Protein AF-A0A5C7L0F4-F1 (afdb_monomer_lite)

Sequence (91 aa):
MKILLIAAGLPLALASSTSFADPSSTPSAAPVAADPAHCLKDTGSRIKPKDGRCVNAPGQVISHEDIERSGATNTAEALRDLSPAVQVQRH

Secondary structure (DSSP, 8-state):
----------------------TT-----------GGG-----TT-PPPGGGPPP--S-----HHHHHHTT-SSHHHHHHHH-TT------

pLDDT: mean 74.56, std 18.07, range [37.28, 96.94]

Radius of gyration: 28.17 Å; chains: 1; bounding box: 38×27×99 Å

Foldseek 3Di:
DDDDDDDDDDDPDPPDPPPPDDPPPPPPPDPPPQDPVFFAQDDPVRDGDPPSHGDPDDDTRQDPVQQVVQVDPDPLRSCVVVPVPDDDDDD

Structure (mmCIF, N/CA/C/O backbone):
data_AF-A0A5C7L0F4-F1
#
_entry.id   AF-A0A5C7L0F4-F1
#
loop_
_atom_site.group_PDB
_atom_site.id
_atom_site.type_symbol
_atom_site.label_atom_id
_atom_site.label_alt_id
_atom_site.label_comp_id
_atom_site.label_asym_id
_atom_site.label_entity_id
_atom_site.label_seq_id
_atom_site.pdbx_PDB_ins_code
_atom_site.Cartn_x
_atom_site.Cartn_y
_atom_site.Cartn_z
_atom_site.occupancy
_atom_site.B_iso_or_equiv
_atom_site.auth_seq_id
_atom_site.auth_comp_id
_atom_site.auth_asym_id
_atom_site.auth_atom_id
_atom_site.pdbx_PDB_model_num
ATOM 1 N N . MET A 1 1 ? 7.041 18.784 81.234 1.00 38.03 1 MET A N 1
ATOM 2 C CA . MET A 1 1 ? 8.081 17.875 80.697 1.00 38.03 1 MET A CA 1
ATOM 3 C C . MET A 1 1 ? 8.345 18.277 79.250 1.00 38.03 1 MET A C 1
ATOM 5 O O . MET A 1 1 ? 7.389 18.358 78.501 1.00 38.03 1 MET A O 1
ATOM 9 N N . LYS A 1 2 ? 9.534 18.847 78.995 1.00 37.28 2 LYS A N 1
ATOM 10 C CA . LYS A 1 2 ? 10.581 18.365 78.057 1.00 37.28 2 LYS A CA 1
ATOM 11 C C . LYS A 1 2 ? 10.172 18.473 76.564 1.00 37.28 2 LYS A C 1
ATOM 13 O O . LYS A 1 2 ? 9.290 17.744 76.155 1.00 37.28 2 LYS A O 1
ATOM 18 N N . ILE A 1 3 ? 10.601 19.471 75.779 1.00 49.09 3 ILE A N 1
ATOM 19 C CA . ILE A 1 3 ? 11.951 19.824 75.261 1.00 49.09 3 ILE A CA 1
ATOM 20 C C . ILE A 1 3 ? 12.410 18.974 74.050 1.00 49.09 3 ILE A C 1
ATOM 22 O O . ILE A 1 3 ? 12.594 17.775 74.205 1.00 49.09 3 ILE A O 1
ATOM 26 N N . LEU A 1 4 ? 12.683 19.703 72.944 1.00 49.31 4 LEU A N 1
ATOM 27 C CA . LEU A 1 4 ? 13.605 19.506 71.791 1.00 49.31 4 LEU A CA 1
ATOM 28 C C . LEU A 1 4 ? 13.427 18.282 70.856 1.00 49.31 4 LEU A C 1
ATOM 30 O O . LEU A 1 4 ? 13.316 17.161 71.322 1.00 49.31 4 LEU A O 1
ATOM 34 N N . LEU A 1 5 ? 13.243 18.474 69.534 1.00 49.22 5 LEU A N 1
ATOM 35 C CA . LEU A 1 5 ? 14.199 18.755 68.421 1.00 49.22 5 LEU A CA 1
ATOM 36 C C . LEU A 1 5 ? 15.042 17.542 67.944 1.00 49.22 5 LEU A C 1
ATOM 38 O O . LEU A 1 5 ? 15.516 16.758 68.757 1.00 49.22 5 LEU A O 1
ATOM 42 N N . ILE A 1 6 ? 15.367 17.580 66.632 1.00 50.75 6 ILE A N 1
ATOM 43 C CA . ILE A 1 6 ? 16.414 16.843 65.864 1.00 50.75 6 ILE A CA 1
ATOM 44 C C . ILE A 1 6 ? 16.012 15.375 65.540 1.00 50.75 6 ILE A C 1
ATOM 46 O O . ILE A 1 6 ? 15.426 14.714 66.379 1.00 50.75 6 ILE A O 1
ATOM 50 N N . ALA A 1 7 ? 16.187 14.760 64.361 1.00 46.25 7 ALA A N 1
ATOM 51 C CA . ALA A 1 7 ? 17.197 14.835 63.302 1.00 46.25 7 ALA A CA 1
ATOM 52 C C . ALA A 1 7 ? 16.599 14.254 61.992 1.00 46.25 7 ALA A C 1
ATOM 54 O O . ALA A 1 7 ? 15.795 13.331 62.037 1.00 46.25 7 ALA A O 1
ATOM 55 N N . ALA A 1 8 ? 16.797 14.879 60.833 1.00 48.97 8 ALA A N 1
ATOM 56 C CA . ALA A 1 8 ? 17.864 14.562 59.875 1.00 48.97 8 ALA A CA 1
ATOM 57 C C . ALA A 1 8 ? 17.752 13.181 59.184 1.00 48.97 8 ALA A C 1
ATOM 59 O O . ALA A 1 8 ? 18.036 12.151 59.780 1.00 48.97 8 ALA A O 1
ATOM 60 N N . GLY A 1 9 ? 17.479 13.225 57.874 1.00 44.97 9 GLY A N 1
ATOM 61 C CA . GLY A 1 9 ? 18.176 12.402 56.881 1.00 44.97 9 GLY A CA 1
ATOM 62 C C . GLY A 1 9 ? 17.574 11.043 56.518 1.00 44.97 9 GLY A C 1
ATOM 63 O O . GLY A 1 9 ? 17.789 10.066 57.218 1.00 44.97 9 GLY A O 1
ATOM 64 N N . LEU A 1 10 ? 16.963 10.963 55.332 1.00 48.16 10 LEU A N 1
ATOM 65 C CA . LEU A 1 10 ? 17.498 10.167 54.214 1.00 48.16 10 LEU A CA 1
ATOM 66 C C . LEU A 1 10 ? 16.700 10.505 52.937 1.00 48.16 10 LEU A C 1
ATOM 68 O O . LEU A 1 10 ? 15.522 10.157 52.859 1.00 48.16 10 LEU A O 1
ATOM 72 N N . PRO A 1 11 ? 17.276 11.181 51.926 1.00 46.03 11 PRO A N 1
ATOM 73 C CA . PRO A 1 11 ? 16.650 11.201 50.615 1.00 46.03 11 PRO A CA 1
ATOM 74 C C . PRO A 1 11 ? 16.815 9.800 50.021 1.00 46.03 11 PRO A C 1
ATOM 76 O O . PRO A 1 11 ? 17.932 9.349 49.765 1.00 46.03 11 PRO A O 1
ATOM 79 N N . LEU A 1 12 ? 15.704 9.090 49.833 1.00 53.09 12 LEU A N 1
ATOM 80 C CA . LEU A 1 12 ? 15.692 7.860 49.053 1.00 53.09 12 LEU A CA 1
ATOM 81 C C . LEU A 1 12 ? 15.931 8.259 47.590 1.00 53.09 12 LEU A C 1
ATOM 83 O O . LEU A 1 12 ? 15.023 8.710 46.896 1.00 53.09 12 LEU A O 1
ATOM 87 N N . ALA A 1 13 ? 17.189 8.186 47.158 1.00 53.22 13 ALA A N 1
ATOM 88 C CA . ALA A 1 13 ? 17.585 8.434 45.783 1.00 53.22 13 ALA A CA 1
ATOM 89 C C . ALA A 1 13 ? 17.005 7.328 44.889 1.00 53.22 13 ALA A C 1
ATOM 91 O O . ALA A 1 13 ? 17.534 6.218 44.836 1.00 53.22 13 ALA A O 1
ATOM 92 N N . LEU A 1 14 ? 15.909 7.621 44.183 1.00 57.25 14 LEU A N 1
ATOM 93 C CA . LEU A 1 14 ? 15.522 6.839 43.014 1.00 57.25 14 LEU A CA 1
ATOM 94 C C . LEU A 1 14 ? 16.548 7.138 41.916 1.00 57.25 14 LEU A C 1
ATOM 96 O O . LEU A 1 14 ? 16.532 8.206 41.305 1.00 57.25 14 LEU A O 1
ATOM 100 N N . ALA A 1 15 ? 17.468 6.202 41.697 1.00 51.25 15 ALA A N 1
ATOM 101 C CA . ALA A 1 15 ? 18.334 6.195 40.530 1.00 51.25 15 ALA A CA 1
ATOM 102 C C . ALA A 1 15 ? 17.473 5.918 39.288 1.00 51.25 15 ALA A C 1
ATOM 104 O O . ALA A 1 15 ? 17.197 4.771 38.944 1.00 51.25 15 ALA A O 1
ATOM 105 N N . SER A 1 16 ? 17.007 6.979 38.633 1.00 54.06 16 SER A N 1
ATOM 106 C CA . SER A 1 16 ? 16.434 6.891 37.293 1.00 54.06 16 SER A CA 1
ATOM 107 C C . SER A 1 16 ? 17.563 6.581 36.317 1.00 54.06 16 SER A C 1
ATOM 109 O O . SER A 1 16 ? 18.367 7.454 35.996 1.00 54.06 16 SER A O 1
ATOM 111 N N . SER A 1 17 ? 17.640 5.334 35.859 1.00 55.09 17 SER A N 1
ATOM 112 C CA . SER A 1 17 ? 18.510 4.915 34.761 1.00 55.09 17 SER A CA 1
ATOM 113 C C . SER A 1 17 ? 18.054 5.614 33.480 1.00 55.09 17 SER A C 1
ATOM 115 O O . SER A 1 17 ? 17.209 5.108 32.744 1.00 55.09 17 SER A O 1
ATOM 117 N N . THR A 1 18 ? 18.570 6.811 33.214 1.00 56.72 18 THR A N 1
ATOM 118 C CA . THR A 1 18 ? 18.420 7.465 31.917 1.00 56.72 18 THR A CA 1
ATOM 119 C C . THR A 1 18 ? 19.264 6.694 30.910 1.00 56.72 18 THR A C 1
ATOM 121 O O . THR A 1 18 ? 20.458 6.928 30.744 1.00 56.72 18 THR A O 1
ATOM 124 N N . SER A 1 19 ? 18.635 5.718 30.254 1.00 60.53 19 SER A N 1
ATOM 125 C CA . SER A 1 19 ? 19.180 5.092 29.056 1.00 60.53 19 SER A CA 1
ATOM 126 C C . SER A 1 19 ? 19.338 6.190 28.006 1.00 60.53 19 SER A C 1
ATOM 128 O O . SER A 1 19 ? 18.355 6.626 27.408 1.00 60.53 19 SER A O 1
ATOM 130 N N . PHE A 1 20 ? 20.562 6.686 27.830 1.00 55.62 20 PHE A N 1
ATOM 131 C CA . PHE A 1 20 ? 20.905 7.561 26.718 1.00 55.62 20 PHE A CA 1
ATOM 132 C C . PHE A 1 20 ? 20.714 6.752 25.436 1.00 55.62 20 PHE A C 1
ATOM 134 O O . PHE A 1 20 ? 21.523 5.891 25.100 1.00 55.62 20 PHE A O 1
ATOM 141 N N . ALA A 1 21 ? 19.589 6.986 24.763 1.00 58.12 21 ALA A N 1
ATOM 142 C CA . ALA A 1 21 ? 19.393 6.548 23.396 1.00 58.12 21 ALA A CA 1
ATOM 143 C C . ALA A 1 21 ? 20.455 7.242 22.538 1.00 58.12 21 ALA A C 1
ATOM 145 O O . ALA A 1 21 ? 20.484 8.469 22.437 1.00 58.12 21 ALA A O 1
ATOM 146 N N . ASP A 1 22 ? 21.352 6.440 21.982 1.00 52.00 22 ASP A N 1
ATOM 147 C CA . ASP A 1 22 ? 22.370 6.858 21.033 1.00 52.00 22 ASP A CA 1
ATOM 148 C C . ASP A 1 22 ? 21.676 7.527 19.825 1.00 52.00 22 ASP A C 1
ATOM 150 O O . ASP A 1 22 ? 20.897 6.862 19.133 1.00 52.00 22 ASP A O 1
ATOM 154 N N . PRO A 1 23 ? 21.891 8.828 19.543 1.00 51.00 23 PRO A N 1
ATOM 155 C CA . PRO A 1 23 ? 21.228 9.508 18.427 1.00 51.00 23 PRO A CA 1
ATOM 156 C C . PRO A 1 23 ? 21.775 9.085 17.051 1.00 51.00 23 PRO A C 1
ATOM 158 O O . PRO A 1 23 ? 21.424 9.693 16.044 1.00 51.00 23 PRO A O 1
ATOM 161 N N . SER A 1 24 ? 22.626 8.054 16.986 1.00 52.78 24 SER A N 1
ATOM 162 C CA . SER A 1 24 ? 23.322 7.631 15.768 1.00 52.78 24 SER A CA 1
ATOM 163 C C . SER A 1 24 ? 22.810 6.321 15.161 1.00 52.78 24 SER A C 1
ATOM 165 O O . SER A 1 24 ? 23.448 5.745 14.283 1.00 52.78 24 SER A O 1
ATOM 167 N N . SER A 1 25 ? 21.633 5.842 15.568 1.00 54.62 25 SER A N 1
ATOM 168 C CA . SER A 1 25 ? 20.913 4.838 14.777 1.00 54.62 25 SER A CA 1
ATOM 169 C C . SER A 1 25 ? 20.038 5.538 13.745 1.00 54.62 25 SER A C 1
ATOM 171 O O . SER A 1 25 ? 18.815 5.541 13.843 1.00 54.62 25 SER A O 1
ATOM 173 N N . THR A 1 26 ? 20.669 6.133 12.730 1.00 58.59 26 THR A N 1
ATOM 174 C CA . THR A 1 26 ? 19.990 6.321 11.445 1.00 58.59 26 THR A CA 1
ATOM 175 C C . THR A 1 26 ? 19.603 4.918 10.989 1.00 58.59 26 THR A C 1
ATOM 177 O O . THR A 1 26 ? 20.513 4.103 10.796 1.00 58.59 26 THR A O 1
ATOM 180 N N . PRO A 1 27 ? 18.312 4.569 10.843 1.00 56.28 27 PRO A N 1
ATOM 181 C CA . PRO A 1 27 ? 17.955 3.310 10.223 1.00 56.28 27 PRO A CA 1
ATOM 182 C C . PRO A 1 27 ? 18.421 3.412 8.773 1.00 56.28 27 PRO A C 1
ATOM 184 O O . PRO A 1 27 ? 17.742 3.966 7.911 1.00 56.28 27 PRO A O 1
ATOM 187 N N . SER A 1 28 ? 19.635 2.930 8.513 1.00 58.03 28 SER A N 1
ATOM 188 C CA . SER A 1 28 ? 20.072 2.591 7.174 1.00 58.03 28 SER A CA 1
ATOM 189 C C . SER A 1 28 ? 19.179 1.431 6.778 1.00 58.03 28 SER A C 1
ATOM 191 O O . SER A 1 28 ? 19.434 0.282 7.140 1.00 58.03 28 SER A O 1
ATOM 193 N N . ALA A 1 29 ? 18.042 1.766 6.167 1.00 60.56 29 ALA A N 1
ATOM 194 C CA . ALA A 1 29 ? 17.152 0.799 5.573 1.00 60.56 29 ALA A CA 1
ATOM 195 C C . ALA A 1 29 ? 17.996 0.036 4.556 1.00 60.56 29 ALA A C 1
ATOM 197 O O . ALA A 1 29 ? 18.279 0.530 3.463 1.00 60.56 29 ALA A O 1
ATOM 198 N N . ALA A 1 30 ? 18.461 -1.150 4.956 1.00 55.62 30 ALA A N 1
ATOM 199 C CA . ALA A 1 30 ? 18.984 -2.126 4.025 1.00 55.62 30 ALA A CA 1
ATOM 200 C C . ALA A 1 30 ? 17.972 -2.211 2.875 1.00 55.62 30 ALA A C 1
ATOM 202 O O . ALA A 1 30 ? 16.768 -2.181 3.156 1.00 55.62 30 ALA A O 1
ATOM 203 N N . PRO A 1 31 ? 18.412 -2.251 1.605 1.00 54.06 31 PRO A N 1
ATOM 204 C CA . PRO A 1 31 ? 17.487 -2.325 0.490 1.00 54.06 31 PRO A CA 1
ATOM 205 C C . PRO A 1 31 ? 16.688 -3.617 0.647 1.00 54.06 31 PRO A C 1
ATOM 207 O O . PRO A 1 31 ? 17.165 -4.704 0.329 1.00 54.06 31 PRO A O 1
ATOM 210 N N . VAL A 1 32 ? 15.480 -3.498 1.198 1.00 57.84 32 VAL A N 1
ATOM 211 C CA . VAL A 1 32 ? 14.482 -4.555 1.168 1.00 57.84 32 VAL A CA 1
ATOM 212 C C . VAL A 1 32 ? 14.296 -4.810 -0.314 1.00 57.84 32 VAL A C 1
ATOM 214 O O . VAL A 1 32 ? 13.995 -3.871 -1.055 1.00 57.84 32 VAL A O 1
ATOM 217 N N . ALA A 1 33 ? 14.602 -6.029 -0.765 1.00 55.16 33 ALA A N 1
ATOM 218 C CA . ALA A 1 33 ? 14.412 -6.403 -2.156 1.00 55.16 33 ALA A CA 1
ATOM 219 C C . ALA A 1 33 ? 12.999 -5.965 -2.547 1.00 55.16 33 ALA A C 1
ATOM 221 O O . ALA A 1 33 ? 12.030 -6.415 -1.936 1.00 55.16 33 ALA A O 1
ATOM 222 N N . ALA A 1 34 ? 12.909 -4.996 -3.461 1.00 58.50 34 ALA A N 1
ATOM 223 C CA . ALA A 1 34 ? 11.638 -4.393 -3.807 1.00 58.50 34 ALA A CA 1
AT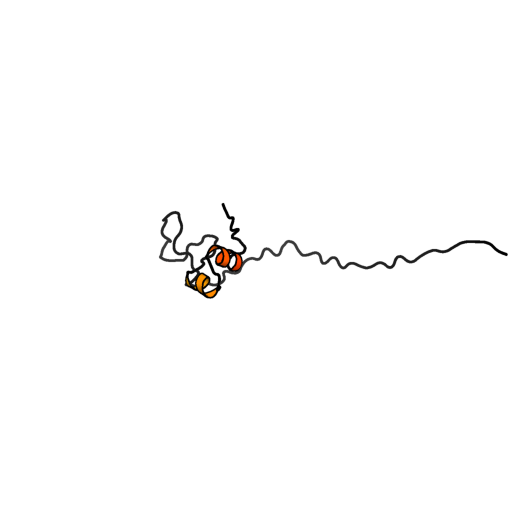OM 224 C C . ALA A 1 34 ? 10.731 -5.509 -4.320 1.00 58.50 34 ALA A C 1
ATOM 226 O O . ALA A 1 34 ? 11.054 -6.153 -5.321 1.00 58.50 34 ALA A O 1
ATOM 227 N N . ASP A 1 35 ? 9.630 -5.759 -3.615 1.00 71.19 35 ASP A N 1
ATOM 228 C CA . ASP A 1 35 ? 8.593 -6.646 -4.114 1.00 71.19 35 ASP A CA 1
ATOM 229 C C . ASP A 1 35 ? 8.150 -6.098 -5.483 1.00 71.19 35 ASP A C 1
ATOM 231 O O . ASP A 1 35 ? 7.740 -4.933 -5.561 1.00 71.19 35 ASP A O 1
ATOM 235 N N . PRO A 1 36 ? 8.251 -6.877 -6.577 1.00 73.06 36 PRO A N 1
ATOM 236 C CA . PRO A 1 36 ? 7.845 -6.414 -7.900 1.00 73.06 36 PRO A CA 1
ATOM 237 C C . PRO A 1 36 ? 6.383 -5.937 -7.951 1.00 73.06 36 PRO A C 1
ATOM 239 O O . PRO A 1 36 ? 6.049 -5.144 -8.840 1.00 73.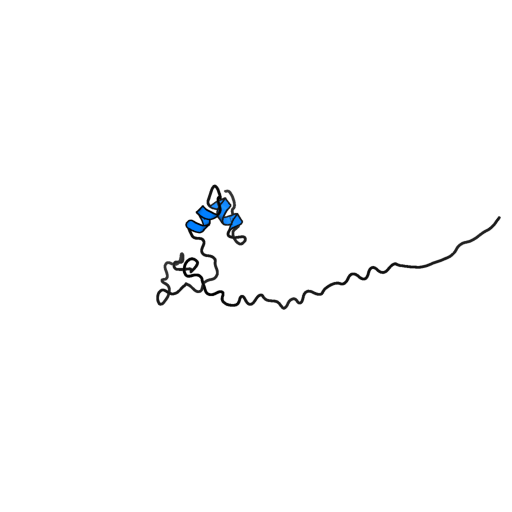06 36 PRO A O 1
ATOM 242 N N . ALA A 1 37 ? 5.525 -6.376 -7.019 1.00 76.56 37 ALA A N 1
ATOM 243 C CA . ALA A 1 37 ? 4.154 -5.887 -6.877 1.00 76.56 37 ALA A CA 1
ATOM 244 C C . ALA A 1 37 ? 4.075 -4.460 -6.298 1.00 76.56 37 ALA A C 1
ATOM 246 O O . ALA A 1 37 ? 3.245 -3.671 -6.744 1.00 76.56 37 ALA A O 1
ATOM 247 N N . HIS A 1 38 ? 4.989 -4.091 -5.396 1.00 85.69 38 HIS A N 1
ATOM 248 C CA . HIS A 1 38 ? 5.045 -2.781 -4.725 1.00 85.69 38 HIS A CA 1
ATOM 249 C C . HIS A 1 38 ? 6.169 -1.885 -5.278 1.00 85.69 38 HIS A C 1
ATOM 251 O O . HIS A 1 38 ? 6.681 -0.977 -4.623 1.00 85.69 38 HIS A O 1
ATOM 257 N N . CYS A 1 39 ? 6.562 -2.150 -6.520 1.00 86.19 39 CYS A N 1
ATOM 258 C CA . CYS A 1 39 ? 7.575 -1.419 -7.264 1.00 86.19 39 CYS A CA 1
ATOM 259 C C . CYS A 1 39 ? 6.962 -0.193 -7.957 1.00 86.19 39 CYS A C 1
ATOM 261 O O . CYS A 1 39 ? 5.998 -0.320 -8.716 1.00 86.19 39 CYS A O 1
ATOM 263 N N . LEU A 1 40 ? 7.539 0.996 -7.747 1.00 86.81 40 LEU A N 1
ATOM 264 C CA . LEU A 1 40 ? 7.089 2.222 -8.411 1.00 86.81 40 LEU A CA 1
ATOM 265 C C . LEU A 1 40 ? 7.458 2.177 -9.898 1.00 86.81 40 LEU A C 1
ATOM 267 O O . LEU A 1 40 ? 8.638 2.170 -10.243 1.00 86.81 40 LEU A O 1
ATOM 271 N N . LYS A 1 41 ? 6.456 2.137 -10.778 1.00 85.94 41 LYS A N 1
ATOM 272 C CA . LYS A 1 41 ? 6.647 2.039 -12.240 1.00 85.94 41 LYS A CA 1
ATOM 273 C C . LYS A 1 41 ? 6.370 3.352 -12.958 1.00 85.94 41 LYS A C 1
ATOM 275 O O . LYS A 1 41 ? 7.092 3.707 -13.884 1.00 85.94 41 LYS A O 1
ATOM 280 N N . ASP A 1 42 ? 5.371 4.085 -12.482 1.00 83.50 42 ASP A N 1
ATOM 281 C CA . ASP A 1 42 ? 4.898 5.319 -13.095 1.00 83.50 42 ASP A CA 1
ATOM 282 C C . ASP A 1 42 ? 4.944 6.470 -12.087 1.00 83.50 42 ASP A C 1
ATOM 284 O O . ASP A 1 42 ? 4.680 6.292 -10.899 1.00 83.50 42 ASP A O 1
ATOM 288 N N . THR A 1 43 ? 5.284 7.670 -12.563 1.00 83.50 43 THR A N 1
ATOM 289 C CA . THR A 1 43 ? 5.288 8.901 -11.757 1.00 83.50 43 THR A CA 1
ATOM 290 C C . THR A 1 43 ? 4.510 10.009 -12.460 1.00 83.50 43 THR A C 1
ATOM 292 O O . THR A 1 43 ? 4.358 10.008 -13.684 1.00 83.50 43 THR A O 1
ATOM 295 N N . GLY A 1 44 ? 4.046 11.001 -11.695 1.00 82.75 44 GLY A N 1
ATOM 296 C CA . GLY A 1 44 ? 3.248 12.115 -12.224 1.00 82.75 44 GLY A CA 1
ATOM 297 C C . GLY A 1 44 ? 3.961 12.993 -13.264 1.00 82.75 44 GLY A C 1
ATOM 298 O O . GLY A 1 44 ? 3.301 13.715 -14.004 1.00 82.75 44 GLY A O 1
ATOM 299 N N . SER A 1 45 ? 5.292 12.908 -13.376 1.00 85.25 45 SER A N 1
ATOM 300 C CA . SER A 1 45 ? 6.081 13.658 -14.365 1.00 85.25 45 SER A CA 1
ATOM 301 C C . SER A 1 45 ? 6.009 13.078 -15.783 1.00 85.25 45 SER A C 1
ATOM 303 O O . SER A 1 45 ? 6.513 13.699 -16.717 1.00 85.25 45 SER A O 1
ATOM 305 N N . ARG A 1 46 ? 5.407 11.889 -15.958 1.00 83.56 46 ARG A N 1
ATOM 306 C CA . ARG A 1 46 ? 5.373 11.119 -17.220 1.00 83.56 46 ARG A CA 1
ATOM 307 C C . ARG A 1 46 ? 6.756 10.741 -17.772 1.00 83.56 46 ARG A C 1
ATOM 309 O O . ARG A 1 46 ? 6.861 10.296 -18.916 1.00 83.56 46 ARG A O 1
ATOM 316 N N . ILE A 1 47 ? 7.816 10.883 -16.979 1.00 84.50 47 ILE A N 1
ATOM 317 C CA . ILE A 1 47 ? 9.154 10.414 -17.340 1.00 84.50 47 ILE A CA 1
ATOM 318 C C . ILE A 1 47 ? 9.182 8.893 -17.184 1.00 84.50 47 ILE A C 1
ATOM 320 O O . ILE A 1 47 ? 8.871 8.367 -16.116 1.00 84.50 47 ILE A O 1
ATOM 324 N N . LYS A 1 48 ? 9.563 8.183 -18.252 1.00 82.94 48 LYS A N 1
ATOM 325 C CA . LYS A 1 48 ? 9.670 6.721 -18.223 1.00 82.94 48 LYS A CA 1
ATOM 326 C C . LYS A 1 48 ? 10.903 6.277 -17.424 1.00 82.94 48 LYS A C 1
ATOM 328 O O . LYS A 1 48 ? 11.968 6.881 -17.587 1.00 82.94 48 LYS A O 1
ATOM 333 N N . PRO A 1 49 ? 10.806 5.201 -16.626 1.00 82.75 49 PRO A N 1
ATOM 334 C CA . PRO A 1 49 ? 11.972 4.597 -15.996 1.00 82.75 49 PRO A CA 1
ATOM 335 C C . PRO A 1 49 ? 12.958 4.099 -17.056 1.00 82.75 49 PRO A C 1
ATOM 337 O O . PRO A 1 49 ? 12.553 3.580 -18.101 1.00 82.75 49 PRO A O 1
ATOM 340 N N . LYS A 1 50 ? 14.260 4.205 -16.777 1.00 78.75 50 LYS A N 1
ATOM 341 C CA . LYS A 1 50 ? 15.271 3.543 -17.607 1.00 78.75 50 LYS A CA 1
ATOM 342 C C . LYS A 1 50 ? 15.154 2.027 -17.431 1.00 78.75 50 LYS A C 1
ATOM 344 O O . LYS A 1 50 ? 15.192 1.513 -16.313 1.00 78.75 50 LYS A O 1
ATOM 349 N N . ASP A 1 51 ? 15.039 1.330 -18.556 1.00 79.81 51 ASP A N 1
ATOM 350 C CA . ASP A 1 51 ? 15.166 -0.129 -18.657 1.00 79.81 51 ASP A CA 1
ATOM 351 C C . ASP A 1 51 ? 14.051 -0.939 -17.967 1.00 79.81 51 ASP A C 1
ATOM 353 O O . ASP A 1 51 ? 14.274 -2.078 -17.568 1.00 79.81 51 ASP A O 1
ATOM 357 N N . GLY A 1 52 ? 12.854 -0.362 -17.788 1.00 73.81 52 GLY A N 1
ATOM 358 C CA . GLY A 1 52 ? 11.712 -1.072 -17.185 1.00 73.81 52 GLY A CA 1
ATOM 359 C C . GLY A 1 52 ? 11.906 -1.443 -15.708 1.00 73.81 52 GLY A C 1
ATOM 360 O O . GLY A 1 52 ? 11.170 -2.269 -15.173 1.00 73.81 52 GLY A O 1
ATOM 361 N N . ARG A 1 53 ? 12.907 -0.844 -15.054 1.00 82.19 53 ARG A N 1
ATOM 362 C CA . ARG A 1 53 ? 13.202 -1.026 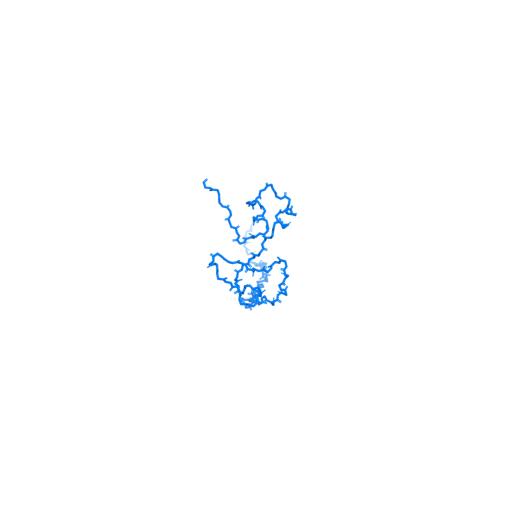-13.631 1.00 82.19 53 ARG A CA 1
ATOM 363 C C . ARG A 1 53 ? 12.318 -0.130 -12.769 1.00 82.19 53 ARG A C 1
ATOM 365 O O . ARG A 1 53 ? 11.781 0.867 -13.252 1.00 82.19 53 ARG A O 1
ATOM 372 N N . CYS A 1 54 ? 12.217 -0.465 -11.483 1.00 83.38 54 CYS A N 1
ATOM 373 C CA . CYS A 1 54 ? 11.568 0.398 -10.502 1.00 83.38 54 CYS A CA 1
ATOM 374 C C . CYS A 1 54 ? 12.188 1.795 -10.525 1.00 83.38 54 CYS A C 1
ATOM 376 O O . CYS A 1 54 ? 13.412 1.953 -10.586 1.00 83.38 54 CYS A O 1
ATOM 378 N N . VAL A 1 55 ? 11.337 2.809 -10.443 1.00 87.44 55 VAL A N 1
ATOM 379 C CA . VAL A 1 55 ? 11.758 4.184 -10.233 1.00 87.44 55 VAL A CA 1
ATOM 380 C C . VAL A 1 55 ? 12.406 4.265 -8.857 1.00 87.44 55 VAL A C 1
ATOM 382 O O . VAL A 1 55 ? 11.781 3.956 -7.846 1.00 87.44 55 VAL A O 1
ATOM 385 N N . ASN A 1 56 ? 13.666 4.696 -8.820 1.00 83.62 56 ASN A N 1
ATOM 386 C CA . ASN A 1 56 ? 14.364 4.988 -7.575 1.00 83.62 56 ASN A CA 1
ATOM 387 C C . ASN A 1 56 ? 13.940 6.380 -7.087 1.00 83.62 56 ASN A C 1
ATOM 389 O O . ASN A 1 56 ? 14.646 7.370 -7.272 1.00 83.62 56 ASN A O 1
ATOM 393 N N . ALA A 1 57 ? 12.720 6.456 -6.565 1.00 83.00 57 ALA A N 1
ATOM 394 C CA . ALA A 1 57 ? 12.173 7.638 -5.922 1.00 83.00 57 ALA A CA 1
ATOM 395 C C . ALA A 1 57 ? 11.608 7.242 -4.553 1.00 83.00 57 ALA A C 1
ATOM 397 O O . ALA A 1 57 ? 11.123 6.118 -4.396 1.00 83.00 57 ALA A O 1
ATOM 398 N N . PRO A 1 58 ? 11.666 8.141 -3.559 1.00 83.00 58 PRO A N 1
ATOM 399 C CA . PRO A 1 58 ? 11.046 7.890 -2.270 1.00 83.00 58 PRO A CA 1
ATOM 400 C C . PRO A 1 58 ? 9.526 7.792 -2.432 1.00 83.00 58 PRO A C 1
ATOM 402 O O . PRO A 1 58 ? 8.917 8.573 -3.164 1.00 83.00 58 PRO A O 1
ATOM 405 N N . GLY A 1 59 ? 8.913 6.851 -1.724 1.00 84.12 59 GLY A N 1
ATOM 406 C CA . GLY A 1 59 ? 7.468 6.672 -1.728 1.00 84.12 59 GLY A CA 1
ATOM 407 C C . GLY A 1 59 ? 7.057 5.244 -1.408 1.00 84.12 59 GLY A C 1
ATOM 408 O O . GLY A 1 59 ? 7.893 4.377 -1.156 1.00 84.12 59 GLY A O 1
ATOM 409 N N . GLN A 1 60 ? 5.747 5.023 -1.423 1.00 88.12 60 GLN A N 1
ATOM 410 C CA . GLN A 1 60 ? 5.124 3.714 -1.277 1.00 88.12 60 GLN A CA 1
ATOM 411 C C . GLN A 1 60 ? 4.193 3.482 -2.463 1.00 88.12 60 GLN A C 1
ATOM 413 O O . GLN A 1 60 ? 3.567 4.417 -2.964 1.00 88.12 60 GLN A O 1
ATOM 418 N N . VAL A 1 61 ? 4.106 2.233 -2.905 1.00 90.44 61 VAL A N 1
ATOM 419 C CA . VAL A 1 61 ? 3.097 1.796 -3.867 1.00 90.44 61 VAL A CA 1
ATOM 420 C C . VAL A 1 61 ? 2.021 1.078 -3.079 1.00 90.44 61 VAL A C 1
ATOM 422 O O . VAL A 1 61 ? 2.331 0.148 -2.346 1.00 90.44 61 VAL A O 1
ATOM 425 N N . ILE A 1 62 ? 0.779 1.526 -3.225 1.00 91.38 62 ILE A N 1
ATOM 426 C CA . ILE A 1 62 ? -0.398 0.872 -2.657 1.00 91.38 62 ILE A CA 1
ATOM 427 C C . ILE A 1 62 ? -1.254 0.449 -3.841 1.00 91.38 62 ILE A C 1
ATOM 429 O O . ILE A 1 62 ? -1.686 1.289 -4.634 1.00 91.38 62 ILE A O 1
ATOM 433 N N . SER A 1 63 ? -1.419 -0.858 -4.008 1.00 92.12 63 SER A N 1
ATOM 434 C CA . SER A 1 63 ? -2.200 -1.435 -5.095 1.00 92.12 63 SER A CA 1
ATOM 435 C C . SER A 1 63 ? -3.693 -1.428 -4.768 1.00 92.12 63 SER A C 1
ATOM 437 O O . SER A 1 63 ? -4.099 -1.268 -3.618 1.00 92.12 63 SER A O 1
ATOM 439 N N . HIS A 1 64 ? -4.527 -1.645 -5.784 1.00 92.69 64 HIS A N 1
ATOM 440 C CA . HIS A 1 64 ? -5.961 -1.846 -5.576 1.00 92.69 64 HIS A CA 1
ATOM 441 C C . HIS A 1 64 ? -6.232 -3.024 -4.627 1.00 92.69 64 HIS A C 1
ATOM 443 O O . HIS A 1 64 ? -7.066 -2.919 -3.737 1.00 92.69 64 HIS A O 1
ATOM 449 N N . GLU A 1 65 ? -5.481 -4.118 -4.762 1.00 94.00 65 GLU A N 1
ATOM 450 C CA . GLU A 1 65 ? -5.599 -5.291 -3.891 1.00 94.00 65 GLU A CA 1
ATOM 451 C C . GLU A 1 65 ? -5.303 -4.959 -2.420 1.00 94.00 65 GLU A C 1
ATOM 453 O O . GLU A 1 65 ? -5.922 -5.522 -1.522 1.00 94.00 65 GLU A O 1
ATOM 458 N N . ASP A 1 66 ? -4.375 -4.037 -2.150 1.00 94.12 66 ASP A N 1
ATOM 459 C CA . ASP A 1 66 ? -4.083 -3.590 -0.782 1.00 94.12 66 ASP A CA 1
ATOM 460 C C . ASP A 1 66 ? -5.251 -2.810 -0.188 1.00 94.12 66 ASP A C 1
ATOM 462 O O . ASP A 1 66 ? -5.604 -3.018 0.973 1.00 94.12 66 ASP A O 1
ATOM 466 N N . ILE A 1 67 ? -5.885 -1.959 -1.000 1.00 95.56 67 ILE A N 1
ATOM 467 C CA . ILE A 1 67 ? -7.092 -1.229 -0.609 1.00 95.56 67 ILE A CA 1
ATOM 468 C C . ILE A 1 67 ? -8.225 -2.215 -0.304 1.00 95.56 67 ILE A C 1
ATOM 470 O O . ILE A 1 67 ? -8.818 -2.124 0.766 1.00 95.56 67 ILE A O 1
ATOM 474 N N . GLU A 1 68 ? -8.482 -3.199 -1.166 1.00 95.62 68 GLU A N 1
ATOM 475 C CA . GLU A 1 68 ? -9.546 -4.192 -0.943 1.00 95.62 68 GLU A CA 1
ATOM 476 C C . GLU A 1 68 ? -9.282 -5.067 0.290 1.00 95.62 68 GLU A C 1
ATOM 478 O O . GLU A 1 68 ? -10.168 -5.290 1.116 1.00 95.62 68 GLU A O 1
ATOM 483 N N . ARG A 1 69 ? -8.036 -5.521 0.480 1.00 95.75 69 ARG A N 1
ATOM 484 C CA . ARG A 1 69 ? -7.655 -6.330 1.650 1.00 95.75 69 ARG A CA 1
ATOM 485 C C . ARG A 1 69 ? -7.677 -5.554 2.961 1.00 95.75 69 ARG A C 1
ATOM 487 O O . ARG A 1 69 ? -7.759 -6.187 4.011 1.00 95.75 69 ARG A O 1
ATOM 494 N N . SER A 1 70 ? -7.606 -4.223 2.920 1.00 95.56 70 SER A N 1
ATOM 495 C CA . SER A 1 70 ? -7.702 -3.400 4.129 1.00 95.56 70 SER A CA 1
ATOM 496 C C . SER A 1 70 ? -9.074 -3.508 4.806 1.00 95.56 70 SER A C 1
ATOM 498 O O . SER A 1 70 ? -9.184 -3.257 6.001 1.00 95.56 70 SER A O 1
ATOM 500 N N . GLY A 1 71 ? -10.124 -3.888 4.062 1.00 96.94 71 GLY A N 1
ATOM 501 C CA . GLY A 1 71 ? -11.502 -3.916 4.562 1.00 96.94 71 GLY A CA 1
ATOM 502 C C . GLY A 1 71 ? -12.104 -2.527 4.814 1.00 96.94 71 GLY A C 1
ATOM 503 O O . GLY A 1 71 ? -13.206 -2.428 5.353 1.00 96.94 71 GLY A O 1
ATOM 504 N N . ALA A 1 72 ? -11.400 -1.457 4.436 1.00 96.31 72 ALA A N 1
ATOM 505 C CA . ALA A 1 72 ? -11.874 -0.091 4.576 1.00 96.31 72 ALA A CA 1
ATOM 506 C C . ALA 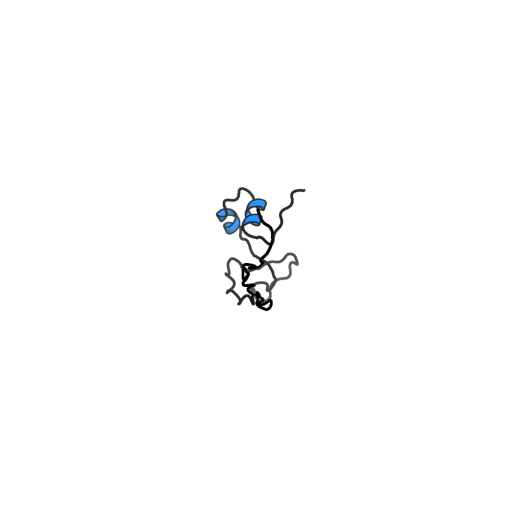A 1 72 ? -13.069 0.192 3.656 1.00 96.31 72 ALA A C 1
ATOM 508 O O . ALA A 1 72 ? -13.160 -0.303 2.534 1.00 96.31 72 ALA A O 1
ATOM 50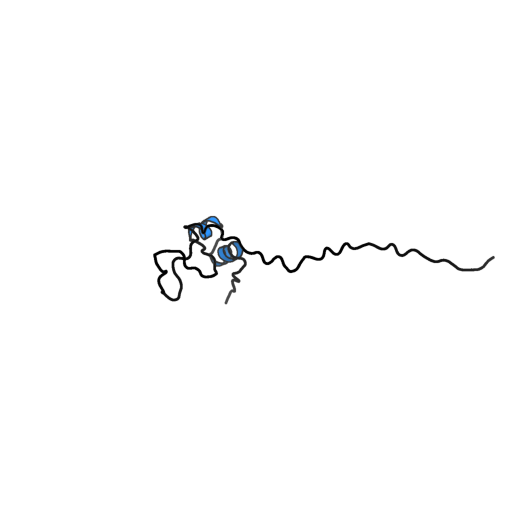9 N N . THR A 1 73 ? -13.973 1.067 4.097 1.00 95.69 73 THR A N 1
ATOM 510 C CA . THR A 1 73 ? -15.182 1.407 3.323 1.00 95.69 73 THR A CA 1
ATOM 511 C C . THR A 1 73 ? -14.915 2.377 2.173 1.00 95.69 73 THR A C 1
ATOM 513 O O . THR A 1 73 ? -15.757 2.573 1.298 1.00 95.69 73 THR A O 1
ATOM 516 N N . ASN A 1 74 ? -13.765 3.049 2.204 1.00 93.56 74 ASN A N 1
ATOM 517 C CA . ASN A 1 74 ? -13.357 4.045 1.226 1.00 93.56 74 ASN A CA 1
ATOM 518 C C . ASN A 1 74 ? -11.828 4.196 1.210 1.00 93.56 74 ASN A C 1
ATOM 520 O O . ASN A 1 74 ? -11.134 3.858 2.170 1.00 93.56 74 ASN A O 1
ATOM 524 N N . THR A 1 75 ? -11.299 4.783 0.136 1.00 94.00 75 THR A N 1
ATOM 525 C CA . THR A 1 75 ? -9.852 4.963 -0.063 1.00 94.00 75 THR A CA 1
ATOM 526 C C . THR A 1 75 ? -9.199 5.844 1.005 1.00 94.00 75 THR A C 1
ATOM 528 O O . THR A 1 75 ? -8.064 5.599 1.395 1.00 94.00 75 THR A O 1
ATOM 531 N N . ALA A 1 76 ? -9.897 6.868 1.501 1.00 94.00 76 ALA A N 1
ATOM 532 C CA . ALA A 1 76 ? -9.371 7.770 2.527 1.00 94.00 76 ALA A CA 1
ATOM 533 C C . ALA A 1 76 ? -9.144 7.068 3.876 1.00 94.00 76 ALA A C 1
ATOM 535 O O . ALA A 1 76 ? -8.261 7.449 4.640 1.00 94.00 76 ALA A O 1
ATOM 536 N N . GLU A 1 77 ? -9.973 6.085 4.205 1.00 94.50 77 GLU A N 1
ATOM 537 C CA . GLU A 1 77 ? -9.802 5.215 5.365 1.00 94.50 77 GLU A CA 1
ATOM 538 C C . GLU A 1 77 ? -8.667 4.214 5.126 1.00 94.50 77 GLU A C 1
ATOM 540 O O . GLU A 1 77 ? -7.717 4.206 5.902 1.00 94.50 77 GLU A O 1
ATOM 545 N N . ALA A 1 78 ? -8.660 3.521 3.981 1.00 95.88 78 ALA A N 1
ATOM 546 C CA . ALA A 1 78 ? -7.582 2.594 3.623 1.00 95.88 78 ALA A CA 1
ATOM 547 C C . ALA A 1 78 ? -6.190 3.250 3.677 1.00 95.88 78 ALA A C 1
ATOM 549 O O . ALA A 1 78 ? -5.254 2.693 4.239 1.00 95.88 78 ALA A O 1
ATOM 550 N N . LEU A 1 79 ? -6.038 4.457 3.122 1.00 94.06 79 LEU A N 1
ATOM 551 C CA . LEU A 1 79 ? -4.750 5.157 3.099 1.00 94.06 79 LEU A CA 1
ATOM 552 C C . LEU A 1 79 ? -4.283 5.613 4.484 1.00 94.06 79 LEU A C 1
ATOM 554 O O . LEU A 1 79 ? -3.075 5.687 4.698 1.00 94.06 79 LEU A O 1
ATOM 558 N N . ARG A 1 80 ? -5.203 5.901 5.415 1.00 92.75 80 ARG A N 1
ATOM 559 C CA . ARG A 1 80 ? -4.843 6.237 6.801 1.00 92.75 80 ARG A CA 1
ATOM 560 C C . ARG A 1 80 ? -4.226 5.042 7.524 1.00 92.75 80 ARG A C 1
ATOM 562 O O . ARG A 1 80 ? -3.284 5.233 8.287 1.00 92.75 80 ARG A O 1
ATOM 569 N N . ASP A 1 81 ? -4.716 3.841 7.236 1.00 92.88 81 ASP A N 1
ATOM 570 C CA . ASP A 1 81 ? -4.229 2.610 7.859 1.00 92.88 81 ASP A CA 1
ATOM 571 C C . ASP A 1 81 ? -2.964 2.082 7.168 1.00 92.88 81 ASP A C 1
ATOM 573 O O . ASP A 1 81 ? -2.005 1.677 7.825 1.00 92.88 81 ASP A O 1
ATOM 577 N N . LEU A 1 82 ? -2.936 2.117 5.833 1.00 94.38 82 LEU A N 1
ATOM 578 C CA . LEU A 1 82 ? -1.841 1.570 5.029 1.00 94.38 82 LEU A CA 1
ATOM 579 C C . LEU A 1 82 ? -0.623 2.500 4.948 1.00 94.38 82 LEU A C 1
ATOM 581 O O . LEU A 1 82 ? 0.492 2.020 4.747 1.00 94.38 82 LEU A O 1
ATOM 585 N N . SER A 1 83 ? -0.803 3.819 5.084 1.00 92.81 83 SER A N 1
ATOM 586 C CA . SER A 1 83 ? 0.288 4.787 4.937 1.00 92.81 83 SER A CA 1
ATOM 587 C C . SER A 1 83 ? 0.257 5.877 6.012 1.00 92.81 83 SER A C 1
ATOM 589 O O . SER A 1 83 ? -0.325 6.942 5.807 1.00 92.81 83 SER A O 1
ATOM 591 N N . PRO A 1 84 ? 0.982 5.695 7.133 1.00 87.19 84 PRO A N 1
ATOM 592 C CA . PRO A 1 84 ? 1.077 6.704 8.194 1.00 87.19 84 PRO A CA 1
ATOM 593 C C . PRO A 1 84 ? 1.676 8.044 7.737 1.00 87.19 84 PRO A C 1
ATOM 595 O O . PRO A 1 84 ? 1.527 9.061 8.411 1.00 87.19 84 PRO A O 1
ATOM 598 N N . ALA A 1 85 ? 2.376 8.054 6.597 1.00 88.50 85 ALA A N 1
ATOM 599 C CA . ALA A 1 85 ? 2.911 9.266 5.983 1.00 88.50 85 ALA A CA 1
ATOM 600 C C . ALA A 1 85 ? 1.826 10.128 5.305 1.00 88.50 85 ALA A C 1
ATOM 602 O O . ALA A 1 85 ? 2.077 11.294 4.996 1.00 88.50 85 ALA A O 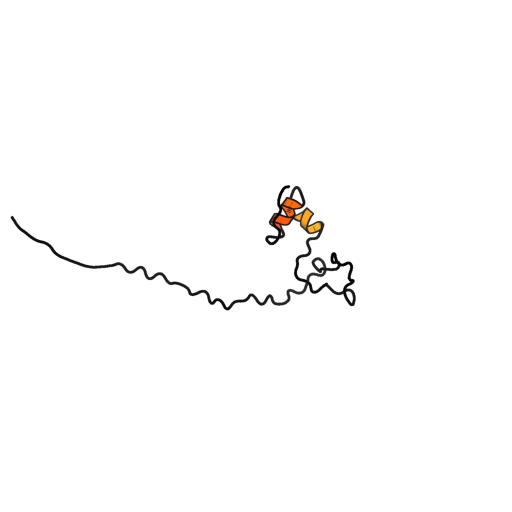1
ATOM 603 N N . VAL A 1 86 ? 0.635 9.574 5.057 1.00 90.00 86 VAL A N 1
ATOM 604 C CA . VAL A 1 86 ? -0.475 10.249 4.381 1.00 90.00 86 VAL A CA 1
ATOM 605 C C . VAL A 1 86 ? -1.447 10.820 5.412 1.00 90.00 86 VAL A C 1
ATOM 607 O O . VAL A 1 86 ? -2.026 10.103 6.222 1.00 90.00 86 VAL A O 1
ATOM 610 N N . GLN A 1 87 ? -1.678 12.131 5.343 1.00 91.25 87 GLN A N 1
ATOM 611 C CA . GLN A 1 87 ? -2.689 12.824 6.145 1.00 91.25 87 GLN A CA 1
ATOM 612 C C . GLN A 1 87 ? -3.897 13.141 5.262 1.00 91.25 87 GLN A C 1
ATOM 614 O O . GLN A 1 87 ? -3.786 13.920 4.315 1.00 91.25 87 GLN A O 1
ATOM 619 N N . VAL A 1 88 ? -5.054 12.551 5.562 1.00 90.00 88 VAL A N 1
ATOM 620 C CA . VAL A 1 88 ? -6.282 12.774 4.787 1.00 90.00 88 VAL A CA 1
ATOM 621 C C . VAL A 1 88 ? -7.140 13.846 5.455 1.00 90.00 88 VAL A C 1
ATOM 623 O O . VAL A 1 88 ? -7.616 13.651 6.571 1.00 90.00 88 VAL A O 1
ATOM 626 N N . GLN A 1 89 ? -7.352 14.967 4.763 1.00 88.12 89 GLN A N 1
ATOM 627 C CA . GLN A 1 89 ? -8.172 16.088 5.231 1.00 88.12 89 GLN A CA 1
ATOM 628 C C . GLN A 1 89 ? -9.490 16.146 4.449 1.00 88.12 89 GLN A C 1
ATOM 630 O O . GLN A 1 89 ? -9.494 15.953 3.232 1.00 88.12 89 GLN A O 1
ATOM 635 N N . ARG A 1 90 ? -10.610 16.418 5.132 1.00 81.12 90 ARG A N 1
ATOM 636 C CA . ARG A 1 90 ? -11.870 16.780 4.460 1.00 81.12 90 ARG A CA 1
ATOM 637 C C . ARG A 1 90 ? -11.870 18.275 4.158 1.00 81.12 90 ARG A C 1
ATOM 639 O O . ARG A 1 90 ? -11.398 19.054 4.982 1.00 81.12 90 ARG A O 1
ATOM 646 N N . HIS A 1 91 ? -12.402 18.634 2.995 1.00 74.50 91 HIS A N 1
ATOM 647 C CA . HIS A 1 91 ? -12.482 20.009 2.516 1.00 74.50 91 HIS A CA 1
ATOM 648 C C . HIS A 1 91 ? -13.884 20.595 2.662 1.00 74.50 91 HIS A C 1
ATOM 650 O O . HIS A 1 91 ? -14.852 19.797 2.630 1.00 74.50 91 HIS A O 1
#